Protein AF-A0A5C3NNI3-F1 (afdb_monomer)

Secondary structure (DSSP, 8-state):
-PPPP---SSHHHHHHHHHHHHHHHHHHHHHHHHHHHHHHHHHHHT-TT--S--GGGS-SSTTSS-HHHHHHHH--HHHHHHHHSS-HHHHHHHHHHHT--

Organism: NCBI:txid1314778

Structure (mmCIF, N/CA/C/O backbone):
data_AF-A0A5C3NNI3-F1
#
_entry.id   AF-A0A5C3NNI3-F1
#
loop_
_atom_site.group_PDB
_atom_site.id
_atom_site.type_symbol
_atom_site.label_atom_id
_atom_site.label_alt_id
_atom_site.label_comp_id
_atom_site.label_asym_id
_atom_site.label_entity_id
_atom_site.label_seq_id
_atom_site.pdbx_PDB_ins_code
_atom_site.Cartn_x
_atom_site.Cartn_y
_atom_site.Cartn_z
_atom_site.occupancy
_atom_site.B_iso_or_equiv
_atom_site.auth_seq_id
_atom_site.auth_comp_id
_atom_site.auth_asym_id
_atom_site.auth_atom_id
_atom_site.pdbx_PDB_model_num
ATOM 1 N N . MET A 1 1 ? -55.005 23.589 73.021 1.00 46.44 1 MET A N 1
ATOM 2 C CA . MET A 1 1 ? -53.989 24.035 72.049 1.00 46.44 1 MET A CA 1
ATOM 3 C C . MET A 1 1 ? -53.177 22.803 71.662 1.00 46.44 1 MET A C 1
ATOM 5 O O . MET A 1 1 ? -52.419 22.345 72.507 1.00 46.44 1 MET A O 1
ATOM 9 N N . PRO A 1 2 ? -53.419 22.168 70.503 1.00 49.75 2 PRO A N 1
ATOM 10 C CA . PRO A 1 2 ? -52.525 21.134 69.985 1.00 49.75 2 PRO A CA 1
ATOM 11 C C . PRO A 1 2 ? -51.374 21.794 69.194 1.00 49.75 2 PRO A C 1
ATOM 13 O O . PRO A 1 2 ? -51.580 22.889 68.662 1.00 49.75 2 PRO A O 1
ATOM 16 N N . PRO A 1 3 ? -50.169 21.196 69.135 1.00 55.31 3 PRO A N 1
ATOM 17 C CA . PRO A 1 3 ? -49.086 21.719 68.313 1.00 55.31 3 PRO A CA 1
ATOM 18 C C . PRO A 1 3 ? -49.338 21.412 66.833 1.00 55.31 3 PRO A C 1
ATOM 20 O O . PRO A 1 3 ? -49.929 20.390 66.485 1.00 55.31 3 PRO A O 1
ATOM 23 N N . ALA A 1 4 ? -48.906 22.352 65.995 1.00 55.38 4 ALA A N 1
ATOM 24 C CA . ALA A 1 4 ? -48.998 22.315 64.546 1.00 55.38 4 ALA A CA 1
ATOM 25 C C . ALA A 1 4 ? -48.370 21.039 63.968 1.00 55.38 4 ALA A C 1
ATOM 27 O O . ALA A 1 4 ? -47.289 20.620 64.386 1.00 55.38 4 ALA A O 1
ATOM 28 N N . SER A 1 5 ? -49.068 20.450 63.000 1.00 52.81 5 SER A N 1
ATOM 29 C CA . SER A 1 5 ? -48.532 19.458 62.077 1.00 52.81 5 SER A CA 1
ATOM 30 C C . SER A 1 5 ? -47.298 20.033 61.380 1.00 52.81 5 SER A C 1
ATOM 32 O O . SER A 1 5 ? -47.354 21.110 60.789 1.00 52.81 5 SER A O 1
ATOM 34 N N . LEU A 1 6 ? -46.175 19.327 61.506 1.00 51.75 6 LEU A N 1
ATOM 35 C CA . LEU A 1 6 ? -44.982 19.544 60.699 1.00 51.75 6 LEU A CA 1
ATOM 36 C C . LEU A 1 6 ? -45.271 19.009 59.299 1.00 51.75 6 LEU A C 1
ATOM 38 O O . LEU A 1 6 ? -45.069 17.831 59.024 1.00 51.75 6 LEU A O 1
ATOM 42 N N . ASP A 1 7 ? -45.752 19.891 58.435 1.00 56.88 7 ASP A N 1
ATOM 43 C CA . ASP A 1 7 ? -45.627 19.725 56.994 1.00 56.88 7 ASP A CA 1
ATOM 44 C C . ASP A 1 7 ? -44.173 20.089 56.651 1.00 56.88 7 ASP A C 1
ATOM 46 O O . ASP A 1 7 ? -43.853 21.248 56.390 1.00 56.88 7 ASP A O 1
ATOM 50 N N . TYR A 1 8 ? -43.256 19.130 56.784 1.00 58.88 8 TYR A N 1
ATOM 51 C CA . TYR A 1 8 ? -41.857 19.301 56.392 1.00 58.88 8 TYR A CA 1
ATOM 52 C C . TYR A 1 8 ? -41.454 18.148 55.466 1.00 58.88 8 TYR A C 1
ATOM 54 O O . TYR A 1 8 ? -41.518 16.986 55.857 1.00 58.88 8 TYR A O 1
ATOM 62 N N . ASP A 1 9 ? -41.022 18.531 54.262 1.00 57.31 9 ASP A N 1
ATOM 63 C CA . ASP A 1 9 ? -39.880 17.916 53.571 1.00 57.31 9 ASP A CA 1
ATOM 64 C C . ASP A 1 9 ? -40.072 16.571 52.859 1.00 57.31 9 ASP A C 1
ATOM 66 O O . ASP A 1 9 ? -39.184 15.737 52.874 1.00 57.31 9 ASP A O 1
ATOM 70 N N . SER A 1 10 ? -41.210 16.346 52.196 1.00 53.62 10 SER A N 1
ATOM 71 C CA . SER A 1 10 ? -41.338 15.194 51.277 1.00 53.62 10 SER A CA 1
ATOM 72 C C . SER A 1 10 ? -41.171 15.567 49.798 1.00 53.62 10 SER A C 1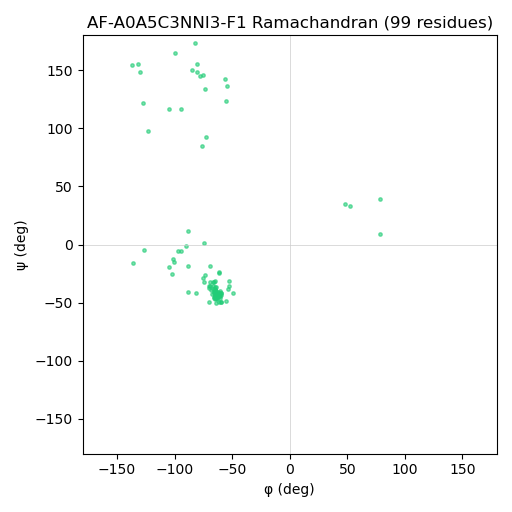
ATOM 74 O O . SER A 1 10 ? -41.007 14.682 48.973 1.00 53.62 10 SER A O 1
ATOM 76 N N . THR A 1 11 ? -41.234 16.857 49.441 1.00 54.06 11 THR A N 1
ATOM 77 C CA . THR A 1 11 ? -41.166 17.311 48.034 1.00 54.06 11 THR A CA 1
ATOM 78 C C . THR A 1 11 ? -39.735 17.554 47.546 1.00 54.06 11 THR A C 1
ATOM 80 O O . THR A 1 11 ? -39.515 17.628 46.347 1.00 54.06 11 THR A O 1
ATOM 83 N N . SER A 1 12 ? -38.781 17.720 48.466 1.00 57.44 12 SER A N 1
ATOM 84 C CA . SER A 1 12 ? -37.371 18.022 48.188 1.00 57.44 12 SER A CA 1
ATOM 85 C C . SER A 1 12 ? -36.577 16.764 47.827 1.00 57.44 12 SER A C 1
ATOM 87 O O . SER A 1 12 ? -35.813 16.784 46.870 1.00 57.44 12 SER A O 1
ATOM 89 N N . GLU A 1 13 ? -36.805 15.657 48.541 1.00 57.84 13 GLU A N 1
ATOM 90 C CA . GLU A 1 13 ? -36.117 14.377 48.314 1.00 57.84 13 GLU A CA 1
ATOM 91 C C . GLU A 1 13 ? -36.454 13.769 46.936 1.00 57.84 13 GLU A C 1
ATOM 93 O O . GLU A 1 13 ? -35.566 13.276 46.245 1.00 57.84 13 GLU A O 1
ATOM 98 N N . GLU A 1 14 ? -37.714 13.862 46.488 1.00 59.22 14 GLU A N 1
ATOM 99 C CA . GLU A 1 14 ? -38.137 13.366 45.165 1.00 59.22 14 GLU A CA 1
ATOM 100 C C . GLU A 1 14 ? -37.557 14.207 44.007 1.00 59.22 14 GLU A C 1
ATOM 102 O O . GLU A 1 14 ? -37.190 13.662 42.964 1.00 59.22 14 GLU A O 1
ATOM 107 N N . GLU A 1 15 ? -37.430 15.528 44.185 1.00 61.31 15 GLU A N 1
ATOM 108 C CA . GLU A 1 15 ? -36.818 16.426 43.192 1.00 61.31 15 GLU A CA 1
ATOM 109 C C . GLU A 1 15 ? -35.300 16.204 43.070 1.00 61.31 15 GLU A C 1
ATOM 111 O O . GLU A 1 15 ? -34.756 16.243 41.961 1.00 61.31 15 GLU A O 1
ATOM 116 N N . GLU A 1 16 ? -34.622 15.928 44.188 1.00 61.69 16 GLU A N 1
ATOM 117 C CA . GLU A 1 16 ? -33.200 15.583 44.206 1.00 61.69 16 GLU A CA 1
ATOM 118 C C . GLU A 1 16 ? -32.936 14.262 43.467 1.00 61.69 16 GLU A C 1
ATOM 120 O O . GLU A 1 16 ? -32.044 14.208 42.617 1.00 61.69 16 GLU A O 1
ATOM 125 N N . ASP A 1 17 ? -33.732 13.218 43.714 1.00 74.75 17 ASP A N 1
ATOM 126 C CA . ASP A 1 17 ? -33.596 11.915 43.047 1.00 74.75 17 ASP A CA 1
ATOM 127 C C . ASP A 1 17 ? -33.768 12.011 41.519 1.00 74.75 17 ASP A C 1
ATOM 129 O O . ASP A 1 17 ? -32.997 11.406 40.765 1.00 7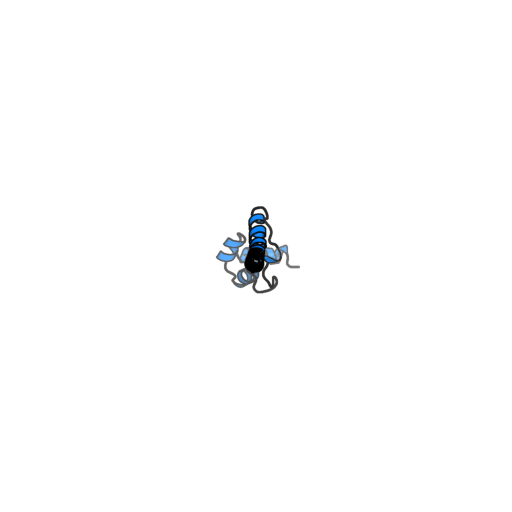4.75 17 ASP A O 1
ATOM 133 N N . GLU A 1 18 ? -34.716 12.823 41.038 1.00 76.44 18 GLU A N 1
ATOM 134 C CA . GLU A 1 18 ? -34.876 13.091 39.604 1.00 76.44 18 GLU A CA 1
ATOM 135 C C . GLU A 1 18 ? -33.669 13.828 39.001 1.00 76.44 18 GLU A C 1
ATOM 137 O O . GLU A 1 18 ? -33.269 13.560 37.860 1.00 76.44 18 GLU A O 1
ATOM 142 N N . GLU A 1 19 ? -33.083 14.778 39.734 1.00 80.50 19 GLU A N 1
ATOM 143 C CA . GLU A 1 19 ? -31.877 15.482 39.300 1.00 80.50 19 GLU A CA 1
ATOM 144 C C . GLU A 1 19 ? -30.683 14.521 39.229 1.00 80.50 19 GLU A C 1
ATOM 146 O O . GLU A 1 19 ? -29.977 14.489 38.213 1.00 80.50 19 GLU A O 1
ATOM 151 N N . TYR A 1 20 ? -30.503 13.673 40.247 1.00 82.38 20 TYR A N 1
ATOM 152 C CA . TYR A 1 20 ? -29.479 12.630 40.256 1.00 82.38 20 TYR A CA 1
ATOM 153 C C . TYR A 1 20 ? -29.657 11.651 39.096 1.00 82.38 20 TYR A C 1
ATOM 155 O O . TYR A 1 20 ? -28.672 11.308 38.436 1.00 82.38 20 TYR A O 1
ATOM 163 N N . GLU A 1 21 ? -30.890 11.239 38.793 1.00 85.19 21 GLU A N 1
ATOM 164 C CA . GLU A 1 21 ? -31.180 10.350 37.669 1.00 85.19 21 GLU A CA 1
ATOM 165 C C . GLU A 1 21 ? -30.824 11.011 36.331 1.00 85.19 21 GLU A C 1
ATOM 167 O O . GLU A 1 21 ? -30.141 10.404 35.502 1.00 85.19 21 GLU A O 1
ATOM 172 N N . ARG A 1 22 ? -31.188 12.285 36.129 1.00 85.81 22 ARG A N 1
ATOM 173 C CA . ARG A 1 22 ? -30.848 13.042 34.909 1.00 85.81 22 ARG A CA 1
ATOM 174 C C . ARG A 1 22 ? -29.341 13.223 34.742 1.00 85.81 22 ARG A C 1
ATOM 176 O O . ARG A 1 22 ? -28.823 13.045 33.636 1.00 85.81 22 ARG A O 1
ATOM 183 N N . VAL A 1 23 ? -28.631 13.550 35.821 1.00 88.56 23 VAL A N 1
ATOM 184 C CA . VAL A 1 23 ? -27.168 13.697 35.820 1.00 88.56 23 VAL A CA 1
ATOM 185 C C . VAL A 1 23 ? -26.490 12.352 35.555 1.00 88.56 23 VAL A C 1
ATOM 187 O O . VAL A 1 23 ? -25.553 12.286 34.756 1.00 88.56 23 VAL A O 1
ATOM 190 N N . ALA A 1 24 ? -26.986 11.264 36.148 1.00 90.19 24 ALA A N 1
ATOM 191 C CA . ALA A 1 24 ? -26.487 9.915 35.902 1.00 90.19 24 ALA A CA 1
ATOM 192 C C . ALA A 1 24 ? -26.704 9.486 34.443 1.00 90.19 24 ALA A C 1
ATOM 194 O O . ALA A 1 24 ? -25.789 8.945 33.816 1.00 90.19 24 ALA A O 1
ATOM 195 N N . LEU A 1 25 ? -27.875 9.783 33.869 1.00 91.50 25 LEU A N 1
ATOM 196 C CA . LEU A 1 25 ? -28.195 9.478 32.475 1.00 91.50 25 LEU A CA 1
ATOM 197 C C . LEU A 1 25 ? -27.297 10.260 31.506 1.00 91.50 25 LEU A C 1
ATOM 199 O O . LEU A 1 25 ? -26.755 9.691 30.556 1.00 91.50 25 LEU A O 1
ATOM 203 N N . ALA A 1 26 ? -27.091 11.553 31.775 1.00 91.19 26 ALA A N 1
ATOM 204 C CA . ALA A 1 26 ? -26.179 12.398 31.011 1.00 91.19 26 ALA A CA 1
ATOM 205 C C . ALA A 1 26 ? -24.727 11.899 31.112 1.00 91.19 26 ALA A C 1
ATOM 207 O O . ALA A 1 26 ? -24.022 11.837 30.102 1.00 91.19 26 ALA A O 1
ATOM 208 N N . GLY A 1 27 ? -24.298 11.474 32.304 1.00 91.69 27 GLY A N 1
ATOM 209 C CA . GLY A 1 27 ? -22.988 10.868 32.532 1.00 91.69 27 GLY A CA 1
ATOM 210 C C . GLY A 1 27 ? -22.789 9.568 31.749 1.00 91.69 27 GLY A C 1
ATOM 211 O O . GLY A 1 27 ? -21.741 9.375 31.134 1.00 91.69 27 GLY A O 1
ATOM 212 N N . LEU A 1 28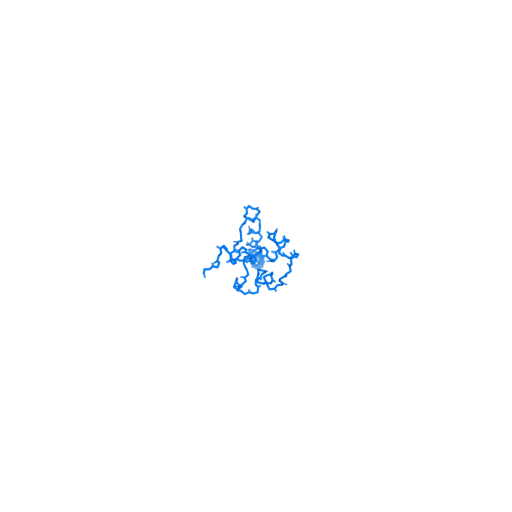 ? -23.806 8.703 31.699 1.00 91.50 28 LEU A N 1
ATOM 213 C CA . LEU A 1 28 ? -23.786 7.463 30.916 1.00 91.50 28 LEU A CA 1
ATOM 214 C C . LEU A 1 28 ? -23.711 7.729 29.411 1.00 91.50 28 LEU A C 1
ATOM 216 O O . LEU A 1 28 ? -22.903 7.104 28.724 1.00 91.50 28 LEU A O 1
ATOM 220 N N . ALA A 1 29 ? -24.507 8.671 28.901 1.00 88.44 29 ALA A N 1
ATOM 221 C CA . ALA A 1 29 ? -24.467 9.066 27.496 1.00 88.44 29 ALA A CA 1
ATOM 222 C C . ALA A 1 29 ? -23.087 9.627 27.114 1.00 88.44 29 ALA A C 1
ATOM 224 O O . ALA A 1 29 ? -22.517 9.237 26.096 1.00 88.44 29 ALA A O 1
ATOM 225 N N . PHE A 1 30 ? -22.512 10.480 27.967 1.00 86.62 30 PHE A N 1
ATOM 226 C CA . PHE A 1 30 ? -21.175 11.032 27.761 1.00 86.62 30 PHE A CA 1
ATOM 227 C C . PHE A 1 30 ? -20.088 9.948 27.796 1.00 86.62 30 PHE A C 1
ATOM 229 O O . PHE A 1 30 ? -19.204 9.931 26.940 1.00 86.62 30 PHE A O 1
ATOM 236 N N . ALA A 1 31 ? -20.171 9.003 28.736 1.00 87.19 31 ALA A N 1
ATOM 237 C CA . ALA A 1 31 ? -19.249 7.873 28.819 1.00 87.19 31 ALA A CA 1
ATOM 238 C C . ALA A 1 31 ? -19.358 6.942 27.602 1.00 87.19 31 ALA A C 1
ATOM 240 O O . ALA A 1 31 ? -18.337 6.466 27.110 1.00 87.19 31 ALA A O 1
ATOM 241 N N . PHE A 1 32 ? -20.569 6.706 27.092 1.00 80.50 32 PHE A N 1
ATOM 242 C CA . PHE A 1 32 ? -20.800 5.883 25.905 1.00 80.50 32 PHE A CA 1
ATOM 243 C C . PHE A 1 32 ? -20.201 6.524 24.645 1.00 80.50 32 PHE A C 1
ATOM 245 O O . PHE A 1 32 ? -19.464 5.863 23.916 1.00 80.50 32 PHE A O 1
ATOM 252 N N . ILE A 1 33 ? -20.435 7.827 24.446 1.00 77.50 33 ILE A N 1
ATOM 253 C CA . ILE A 1 33 ? -19.842 8.606 23.346 1.00 77.50 33 ILE A CA 1
ATOM 254 C C . ILE A 1 33 ? -18.308 8.622 23.465 1.00 77.50 33 ILE A C 1
ATOM 256 O O . ILE A 1 33 ? -17.600 8.374 22.492 1.00 77.50 33 ILE A O 1
ATOM 260 N N . GLY A 1 34 ? -17.774 8.840 24.672 1.00 73.44 34 GLY A N 1
ATOM 261 C CA . GLY A 1 34 ? -16.329 8.836 24.912 1.00 73.44 34 GLY A CA 1
ATOM 262 C C . GLY A 1 34 ? -15.669 7.464 24.724 1.00 73.44 34 GLY A C 1
ATOM 263 O O . GLY A 1 34 ? -14.519 7.387 24.289 1.00 73.44 34 GLY A O 1
ATOM 264 N N . ALA A 1 35 ? -16.376 6.371 25.024 1.00 73.44 35 ALA A N 1
ATOM 265 C CA . ALA A 1 35 ? -15.859 5.012 24.875 1.00 73.44 35 ALA A CA 1
ATOM 266 C C . ALA A 1 35 ? -15.689 4.601 23.403 1.00 73.44 35 ALA A C 1
ATOM 268 O O . ALA A 1 35 ? -14.720 3.913 23.075 1.00 73.44 35 ALA A O 1
ATOM 269 N N . GLU A 1 36 ? -16.582 5.042 22.513 1.00 62.53 36 GLU A N 1
ATOM 270 C CA . GLU A 1 36 ? -16.469 4.783 21.073 1.00 62.53 36 GLU A CA 1
ATOM 271 C C . GLU A 1 36 ? -15.200 5.433 20.486 1.00 62.53 36 GLU A C 1
ATOM 273 O O . GLU A 1 36 ? -14.394 4.768 19.827 1.00 62.53 36 GLU A O 1
ATOM 278 N N . GLU A 1 37 ? -14.954 6.698 20.834 1.00 61.50 37 GLU A N 1
ATOM 279 C CA . GLU A 1 37 ? -13.787 7.478 20.397 1.00 61.50 37 GLU A CA 1
ATOM 280 C C . GLU A 1 37 ? -12.463 6.926 20.973 1.00 61.50 37 GLU A C 1
ATOM 282 O O . GLU A 1 37 ? -11.410 6.901 20.317 1.00 61.50 37 GLU A O 1
ATOM 287 N N . ALA A 1 38 ? -12.505 6.422 22.213 1.00 64.31 38 ALA A N 1
ATOM 288 C CA . ALA A 1 38 ? -11.335 5.899 22.908 1.00 64.31 38 ALA A CA 1
ATOM 289 C C . ALA A 1 38 ? -10.770 4.639 22.235 1.00 64.31 38 ALA A C 1
ATOM 291 O O . ALA A 1 38 ? -9.555 4.431 22.243 1.00 64.31 38 ALA A O 1
ATOM 292 N N . HIS A 1 39 ? -11.603 3.797 21.616 1.00 61.56 39 HIS A N 1
ATOM 293 C CA . HIS A 1 39 ? -11.127 2.577 20.958 1.00 61.56 39 HIS A CA 1
ATOM 294 C C . HIS A 1 39 ? -10.225 2.859 19.752 1.00 61.56 39 HIS A C 1
ATOM 296 O O . HIS A 1 39 ? -9.197 2.189 19.587 1.00 61.56 39 HIS A O 1
ATOM 302 N N . ILE A 1 40 ? -10.577 3.858 18.941 1.00 65.06 40 ILE A N 1
ATOM 303 C CA . ILE A 1 40 ? -9.796 4.283 17.773 1.00 65.06 40 ILE A CA 1
ATOM 304 C C . ILE A 1 40 ? -8.504 4.952 18.252 1.00 65.06 40 ILE A C 1
ATOM 306 O O . ILE A 1 40 ? -7.408 4.508 17.899 1.00 65.06 40 ILE A O 1
ATOM 310 N N . THR A 1 41 ? -8.624 5.901 19.180 1.00 66.94 41 THR A N 1
ATOM 311 C CA . THR A 1 41 ? -7.490 6.652 19.736 1.00 66.94 41 THR A CA 1
ATOM 312 C C . THR A 1 41 ? -6.484 5.744 20.457 1.00 66.94 41 THR A C 1
ATOM 314 O O . THR A 1 41 ? -5.274 5.857 20.272 1.00 66.94 41 THR A O 1
ATOM 317 N N . HIS A 1 42 ? -6.938 4.759 21.241 1.00 63.97 42 HIS A N 1
ATOM 318 C CA . HIS A 1 42 ? -6.043 3.786 21.879 1.00 63.97 42 HIS A CA 1
ATOM 319 C C . HIS A 1 42 ? -5.386 2.833 20.876 1.00 63.97 42 HIS A C 1
ATOM 321 O O . HIS A 1 42 ? -4.255 2.385 21.107 1.00 63.97 42 HIS A O 1
ATOM 327 N N . ALA A 1 43 ? -6.069 2.487 19.781 1.00 63.62 43 ALA A N 1
ATOM 328 C CA . ALA A 1 43 ? -5.457 1.718 18.708 1.00 63.62 43 ALA A CA 1
ATOM 329 C C . ALA A 1 43 ? -4.338 2.526 18.043 1.00 63.62 43 ALA A C 1
ATOM 331 O O . ALA A 1 43 ? -3.260 1.962 17.852 1.00 63.62 43 ALA A O 1
ATOM 332 N N . GLU A 1 44 ? -4.565 3.816 17.785 1.00 66.62 44 GLU A N 1
ATOM 333 C CA . GLU A 1 44 ? -3.607 4.779 17.226 1.00 66.62 44 GLU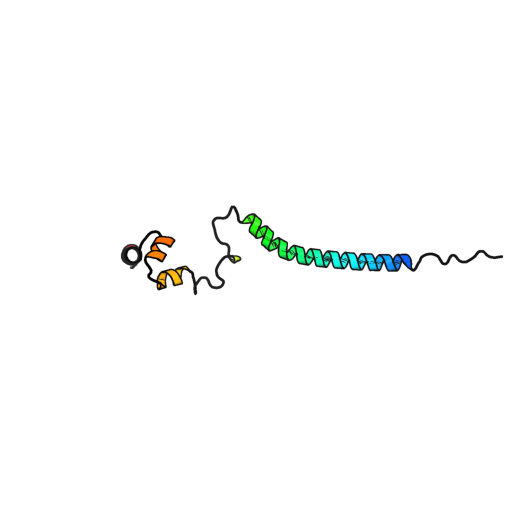 A CA 1
ATOM 334 C C . GLU A 1 44 ? -2.410 5.032 18.146 1.00 66.62 44 GLU A C 1
ATOM 336 O O . GLU A 1 44 ? -1.266 4.879 17.724 1.00 66.62 44 GLU A O 1
ATOM 341 N N . CYS A 1 45 ? -2.626 5.245 19.443 1.00 67.50 45 CYS A N 1
ATOM 342 C CA . CYS A 1 45 ? -1.541 5.379 20.421 1.00 67.50 45 CYS A CA 1
ATOM 343 C C . CYS A 1 45 ? -0.665 4.112 20.534 1.00 67.50 45 CYS A C 1
ATOM 345 O O . CYS A 1 45 ? 0.497 4.188 20.928 1.00 67.50 45 CYS A O 1
ATOM 347 N N . ARG A 1 46 ? -1.188 2.929 20.169 1.00 61.22 46 ARG A N 1
ATOM 348 C CA . ARG A 1 46 ? -0.437 1.657 20.100 1.00 61.22 46 ARG A CA 1
ATOM 349 C C . ARG A 1 46 ? 0.204 1.392 18.725 1.00 61.22 46 ARG A C 1
ATOM 351 O O . ARG A 1 46 ? 0.843 0.346 18.560 1.00 61.22 46 ARG A O 1
ATOM 358 N N . GLN A 1 47 ? 0.025 2.274 17.738 1.00 61.59 47 GLN A N 1
ATOM 359 C CA . GLN A 1 47 ? 0.625 2.169 16.400 1.00 61.59 47 GLN A CA 1
ATOM 360 C C . GLN A 1 47 ? 2.134 2.479 16.299 1.00 61.59 47 GLN A C 1
ATOM 362 O O . GLN A 1 47 ? 2.742 1.873 15.416 1.00 61.59 47 GLN A O 1
ATOM 367 N N . PRO A 1 48 ? 2.800 3.295 17.153 1.00 63.38 48 PRO A N 1
ATOM 368 C CA . PRO A 1 48 ? 4.168 3.749 16.862 1.00 63.38 48 PRO A CA 1
ATOM 369 C C . PRO A 1 48 ? 5.210 2.625 16.757 1.00 63.38 48 PRO A C 1
ATOM 371 O O . PRO A 1 48 ? 6.239 2.788 16.108 1.00 63.38 48 PRO A O 1
ATOM 374 N N . SER A 1 49 ? 4.966 1.470 17.386 1.00 68.81 49 SER A N 1
ATOM 375 C CA . SER A 1 49 ? 5.910 0.346 17.403 1.00 68.81 49 SER A CA 1
ATOM 376 C C . SER A 1 49 ? 5.674 -0.702 16.310 1.00 68.81 49 SER A C 1
ATOM 378 O O . SER A 1 49 ? 6.469 -1.635 16.179 1.00 68.81 49 SER A O 1
ATOM 380 N N . ARG A 1 50 ? 4.595 -0.599 15.521 1.00 68.88 50 ARG A N 1
ATOM 381 C CA . ARG A 1 50 ? 4.212 -1.649 14.565 1.00 68.88 50 ARG A CA 1
ATOM 382 C C . ARG A 1 50 ? 4.548 -1.239 13.137 1.00 68.88 50 ARG A C 1
ATOM 384 O O . ARG A 1 50 ? 3.965 -0.314 12.595 1.00 68.88 50 ARG A O 1
ATOM 391 N N . ARG A 1 51 ? 5.449 -1.995 12.504 1.00 78.38 51 ARG A N 1
ATOM 392 C CA . ARG A 1 51 ? 5.867 -1.811 11.098 1.00 78.38 51 ARG A CA 1
ATOM 393 C C . ARG A 1 51 ? 5.004 -2.578 10.085 1.00 78.38 51 ARG A C 1
ATOM 395 O O . ARG A 1 51 ? 5.404 -2.729 8.938 1.00 78.38 51 ARG A O 1
ATOM 402 N N . TYR A 1 52 ? 3.864 -3.118 10.508 1.00 81.25 52 TYR A N 1
ATOM 403 C CA . TYR A 1 52 ? 2.978 -3.926 9.669 1.00 81.25 52 TYR A CA 1
ATOM 404 C C . TYR A 1 52 ? 1.531 -3.439 9.773 1.00 81.25 52 TYR A C 1
ATOM 406 O O . TYR A 1 52 ? 1.095 -2.977 10.830 1.00 81.25 52 TYR A O 1
ATOM 414 N N . LEU A 1 53 ? 0.786 -3.584 8.676 1.00 80.94 53 LEU A N 1
ATOM 415 C CA . LEU A 1 53 ? -0.627 -3.222 8.591 1.00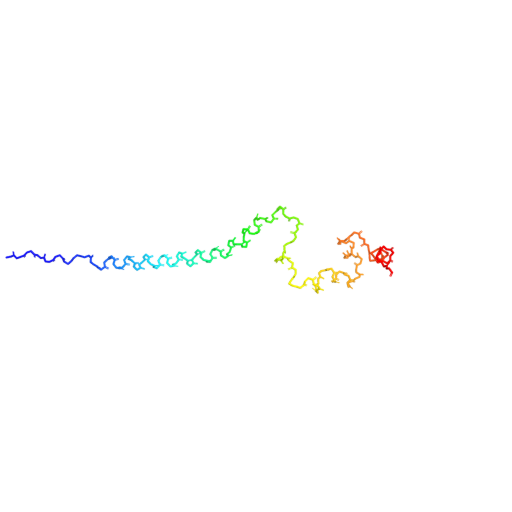 80.94 53 LEU A CA 1
ATOM 416 C C . LEU A 1 53 ? -1.515 -4.285 9.253 1.00 80.94 53 LEU A C 1
ATOM 418 O O . LEU A 1 53 ? -1.241 -5.485 9.185 1.00 80.94 53 LEU A O 1
ATOM 422 N N . ARG A 1 54 ? -2.611 -3.851 9.881 1.00 80.19 54 ARG A N 1
ATOM 423 C CA . ARG A 1 54 ? -3.695 -4.718 10.374 1.00 80.19 54 ARG A CA 1
ATOM 424 C C . ARG A 1 54 ? -4.869 -4.724 9.406 1.00 80.19 54 ARG A C 1
ATOM 426 O O . ARG A 1 54 ? -5.012 -3.822 8.595 1.00 80.19 54 ARG A O 1
ATOM 433 N N . ARG A 1 55 ? -5.777 -5.690 9.570 1.00 79.69 55 ARG A N 1
ATOM 434 C CA . ARG A 1 55 ? -6.970 -5.858 8.723 1.00 79.69 55 ARG A CA 1
ATOM 435 C C . ARG A 1 55 ? -7.789 -4.576 8.519 1.00 79.69 55 ARG A C 1
ATOM 437 O O . ARG A 1 55 ? -8.201 -4.327 7.400 1.00 79.69 55 ARG A O 1
ATOM 444 N N . ALA A 1 56 ? -7.984 -3.769 9.563 1.00 81.19 56 ALA A N 1
ATOM 445 C CA . ALA A 1 56 ? -8.718 -2.499 9.471 1.00 81.19 56 ALA A CA 1
ATOM 446 C C . ALA A 1 56 ? -7.978 -1.403 8.675 1.00 81.19 56 ALA A C 1
ATOM 448 O O . ALA A 1 56 ? -8.593 -0.439 8.249 1.00 81.19 56 ALA A O 1
ATOM 449 N N . GLN A 1 57 ? -6.664 -1.548 8.488 1.00 78.31 57 GLN A N 1
ATOM 450 C CA . GLN A 1 57 ? -5.811 -0.635 7.719 1.00 78.31 57 GLN A CA 1
ATOM 451 C C . GLN A 1 57 ? -5.579 -1.133 6.283 1.00 78.31 57 GLN A C 1
ATOM 453 O O . GLN A 1 57 ? -4.920 -0.458 5.497 1.00 78.31 57 GLN A O 1
ATOM 458 N N . LEU A 1 58 ? -6.061 -2.333 5.944 1.00 81.81 58 LEU A N 1
ATOM 459 C CA . LEU A 1 58 ? -6.032 -2.838 4.576 1.00 81.81 58 LEU A CA 1
ATOM 460 C C . LEU A 1 58 ? -7.198 -2.244 3.788 1.00 81.81 58 LEU A C 1
ATOM 462 O O . LEU A 1 58 ? -8.238 -1.902 4.348 1.00 81.81 58 LEU A O 1
ATOM 466 N N . LEU A 1 59 ? -7.036 -2.185 2.468 1.00 83.94 59 LEU A N 1
ATOM 467 C CA . LEU A 1 59 ? -8.126 -1.819 1.570 1.00 83.94 59 LEU A CA 1
ATOM 468 C C . LEU A 1 59 ? -9.327 -2.760 1.777 1.00 83.94 59 LEU A C 1
ATOM 470 O O . LEU A 1 59 ? -9.116 -3.969 1.936 1.00 83.94 59 LEU A O 1
ATOM 474 N N . PRO A 1 60 ? -10.575 -2.251 1.709 1.00 82.00 60 PRO A N 1
ATOM 475 C CA . PRO A 1 60 ? -11.782 -3.068 1.860 1.00 82.00 60 PRO A CA 1
ATOM 476 C C . PRO A 1 60 ? -11.809 -4.280 0.921 1.00 82.00 60 PRO A C 1
ATOM 478 O O . PRO A 1 60 ? -12.246 -5.365 1.307 1.00 82.00 60 PRO A O 1
ATOM 481 N N . ASN A 1 61 ? -11.284 -4.111 -0.297 1.00 83.38 61 ASN A N 1
ATOM 482 C CA . ASN A 1 61 ? -11.030 -5.190 -1.237 1.00 83.38 61 ASN A CA 1
ATOM 483 C C . ASN A 1 61 ? -9.546 -5.197 -1.638 1.00 83.38 61 ASN A C 1
ATOM 485 O O . ASN A 1 61 ? -9.154 -4.476 -2.547 1.00 83.38 61 ASN A O 1
ATOM 489 N N . PRO A 1 62 ? -8.701 -6.033 -1.018 1.00 78.56 62 PRO A N 1
ATOM 490 C CA . PRO A 1 62 ? -7.263 -6.026 -1.283 1.00 78.56 62 PRO A CA 1
ATOM 491 C C . PRO A 1 62 ? -6.880 -6.648 -2.637 1.00 78.56 62 PRO A C 1
ATOM 493 O O . PRO A 1 62 ? -5.696 -6.762 -2.934 1.00 78.56 62 PRO A O 1
ATOM 496 N N . ARG A 1 63 ? -7.849 -7.110 -3.441 1.00 82.06 63 ARG A N 1
ATOM 497 C CA . ARG A 1 63 ? -7.600 -7.743 -4.748 1.00 82.06 63 ARG A CA 1
ATOM 498 C C . ARG A 1 63 ? -7.856 -6.816 -5.937 1.00 82.06 63 ARG A C 1
ATOM 500 O O . ARG A 1 63 ? -7.535 -7.190 -7.063 1.00 82.06 63 ARG A O 1
ATOM 507 N N . ARG A 1 64 ? -8.494 -5.668 -5.719 1.00 84.69 64 ARG A N 1
ATOM 508 C CA . ARG A 1 64 ? -8.901 -4.724 -6.767 1.00 84.69 64 ARG A CA 1
ATOM 509 C C . ARG A 1 64 ? -8.595 -3.304 -6.322 1.00 84.69 64 ARG A C 1
ATOM 511 O O . ARG A 1 64 ? -8.535 -3.050 -5.123 1.00 84.69 64 ARG A O 1
ATOM 518 N N . ASP A 1 65 ? -8.400 -2.418 -7.291 1.00 84.12 65 ASP A N 1
ATOM 519 C CA . ASP A 1 65 ? -8.166 -0.988 -7.085 1.00 84.12 65 ASP A CA 1
ATOM 520 C C . ASP A 1 65 ? -7.017 -0.714 -6.100 1.00 84.12 65 ASP A C 1
ATOM 522 O O . ASP A 1 65 ? -7.025 0.234 -5.314 1.00 84.12 65 ASP A O 1
ATOM 526 N N . THR A 1 66 ? -6.016 -1.598 -6.109 1.00 89.12 66 THR A N 1
ATOM 527 C CA . THR A 1 66 ? -4.864 -1.473 -5.217 1.00 89.12 66 THR A CA 1
ATOM 528 C C . THR A 1 66 ? -3.867 -0.456 -5.775 1.00 89.12 66 THR A C 1
ATOM 530 O O . THR A 1 66 ? -3.681 -0.390 -6.992 1.00 89.12 66 THR A O 1
ATOM 533 N N . PRO A 1 67 ? -3.125 0.267 -4.915 1.00 88.38 67 PRO A N 1
ATOM 534 C CA . PRO A 1 67 ? -2.010 1.102 -5.353 1.00 88.38 67 PRO A CA 1
ATOM 535 C C . PRO A 1 67 ? -1.000 0.343 -6.220 1.00 88.38 67 PRO A C 1
ATOM 537 O O . PRO A 1 67 ? -0.419 0.920 -7.131 1.00 88.38 67 PRO A O 1
ATOM 540 N N . TRP A 1 68 ? -0.828 -0.961 -5.979 1.00 90.06 68 TRP A N 1
ATOM 541 C CA . TRP A 1 68 ? 0.033 -1.810 -6.799 1.00 90.06 68 TRP A CA 1
ATOM 542 C C . TRP A 1 68 ? -0.512 -2.035 -8.213 1.00 90.06 68 TRP A C 1
ATOM 544 O O . TRP A 1 68 ? 0.261 -2.018 -9.162 1.00 90.06 68 TRP A O 1
ATOM 554 N N . GLN A 1 69 ? -1.828 -2.211 -8.377 1.00 92.38 69 GLN A N 1
ATOM 555 C CA . GLN A 1 69 ? -2.458 -2.301 -9.701 1.00 92.38 69 GLN A CA 1
ATOM 556 C C . GLN A 1 69 ? -2.331 -0.984 -10.459 1.00 92.38 69 GLN A C 1
ATOM 558 O O . GLN A 1 69 ? -1.874 -0.997 -11.593 1.00 92.38 69 GLN A O 1
ATOM 563 N N . ALA A 1 70 ? -2.628 0.144 -9.808 1.00 91.50 70 ALA A N 1
ATOM 564 C CA . ALA A 1 70 ? -2.466 1.461 -10.420 1.00 91.50 70 ALA A CA 1
ATOM 565 C C . ALA A 1 70 ? -1.007 1.727 -10.836 1.00 91.50 70 ALA A C 1
ATOM 567 O O . ALA A 1 70 ? -0.755 2.232 -11.928 1.00 91.50 70 ALA A O 1
ATOM 568 N N . LEU A 1 71 ? -0.040 1.343 -9.993 1.00 93.56 71 LEU A N 1
ATOM 569 C CA . LEU A 1 71 ? 1.382 1.397 -10.329 1.00 93.56 71 LEU A CA 1
ATOM 570 C C . LEU A 1 71 ? 1.703 0.503 -11.532 1.00 93.56 71 LEU A C 1
ATOM 572 O O . LEU A 1 71 ? 2.338 0.958 -12.473 1.00 93.56 71 LEU A O 1
ATOM 576 N N . TYR A 1 72 ? 1.258 -0.754 -11.518 1.00 94.25 72 TYR A N 1
ATOM 577 C CA . TYR A 1 72 ? 1.545 -1.714 -12.584 1.00 94.25 72 TYR A CA 1
ATOM 578 C C . TYR A 1 72 ? 0.931 -1.316 -13.936 1.00 94.25 72 TYR A C 1
ATOM 580 O O . TYR A 1 72 ? 1.526 -1.538 -14.993 1.00 94.25 72 TYR A O 1
ATOM 588 N N . GLU A 1 73 ? -0.266 -0.734 -13.911 1.00 94.62 73 GLU A N 1
ATOM 589 C CA . GLU A 1 73 ? -0.990 -0.261 -15.092 1.00 94.62 73 GLU A CA 1
ATOM 590 C C . GLU A 1 73 ? -0.407 1.035 -15.656 1.00 94.62 73 GLU A C 1
ATOM 592 O O . GLU A 1 73 ? -0.431 1.219 -16.872 1.00 94.62 73 GLU A O 1
ATOM 597 N N . SER A 1 74 ? 0.146 1.915 -14.812 1.00 94.75 74 SER A N 1
ATOM 598 C CA . SER A 1 74 ? 0.673 3.208 -15.267 1.00 94.75 74 SER A CA 1
ATOM 599 C C . SER A 1 74 ? 1.866 3.070 -16.207 1.00 94.75 74 SER A C 1
ATOM 601 O O . SER A 1 74 ? 2.052 3.926 -17.070 1.00 94.75 74 SER A O 1
ATOM 603 N N . ARG A 1 75 ? 2.676 2.012 -16.032 1.00 95.19 75 ARG A N 1
ATOM 604 C CA . ARG A 1 75 ? 3.936 1.792 -16.766 1.00 95.19 75 ARG A CA 1
ATOM 605 C C . ARG A 1 75 ? 4.828 3.042 -16.790 1.00 95.19 75 ARG A C 1
ATOM 607 O O . ARG A 1 75 ? 5.528 3.295 -17.765 1.00 95.19 75 ARG A O 1
ATOM 614 N N . ASP A 1 76 ? 4.799 3.813 -15.705 1.00 97.06 76 ASP A N 1
ATOM 615 C CA . ASP A 1 76 ? 5.596 5.025 -15.541 1.00 97.06 76 ASP A CA 1
ATOM 616 C C . ASP A 1 76 ? 6.902 4.716 -14.800 1.00 97.06 76 ASP A C 1
ATOM 618 O O . ASP A 1 76 ? 6.897 4.363 -13.615 1.00 97.06 76 ASP A O 1
ATOM 622 N N . ASP A 1 77 ? 8.031 4.913 -15.481 1.00 97.44 77 ASP A N 1
ATOM 623 C CA . ASP A 1 77 ? 9.367 4.750 -14.906 1.00 97.44 77 ASP A CA 1
ATOM 624 C C . ASP A 1 77 ? 9.557 5.557 -13.625 1.00 97.44 77 ASP A C 1
ATOM 626 O O . ASP A 1 77 ? 10.162 5.066 -12.671 1.00 97.44 77 ASP A O 1
ATOM 630 N N . ARG A 1 78 ? 9.014 6.776 -13.547 1.00 97.06 78 ARG A N 1
ATOM 631 C CA . ARG A 1 78 ? 9.161 7.606 -12.350 1.00 97.06 78 ARG A CA 1
ATOM 632 C C . ARG A 1 78 ? 8.441 6.984 -11.158 1.00 97.06 78 ARG A C 1
ATOM 634 O O . ARG A 1 78 ? 8.982 6.988 -10.049 1.00 97.06 78 ARG A O 1
ATOM 641 N N . ALA A 1 79 ? 7.244 6.448 -11.374 1.00 95.12 79 ALA A N 1
ATOM 642 C CA . ALA A 1 79 ? 6.458 5.798 -10.332 1.00 95.12 79 ALA A CA 1
ATOM 643 C C . ALA A 1 79 ? 7.122 4.495 -9.853 1.00 95.12 79 ALA A C 1
ATOM 645 O O . ALA A 1 79 ? 7.210 4.255 -8.643 1.00 95.12 79 ALA A O 1
ATOM 646 N N . TYR A 1 80 ? 7.647 3.691 -10.782 1.00 97.25 80 TYR A N 1
ATOM 647 C CA . TYR A 1 80 ? 8.394 2.469 -10.479 1.00 97.25 80 TYR A CA 1
ATOM 648 C C . TYR A 1 80 ? 9.688 2.776 -9.712 1.00 97.25 80 TYR A C 1
ATOM 650 O O . TYR A 1 80 ? 9.893 2.251 -8.617 1.00 97.25 80 TYR A O 1
ATOM 658 N N . ILE A 1 81 ? 10.511 3.712 -10.192 1.00 97.06 81 ILE A N 1
ATOM 659 C CA . ILE A 1 81 ? 11.758 4.102 -9.516 1.00 97.06 81 ILE A CA 1
ATOM 660 C C . ILE A 1 81 ? 11.470 4.632 -8.109 1.00 97.06 81 ILE A C 1
ATOM 662 O O . ILE A 1 81 ? 12.147 4.252 -7.158 1.00 97.06 81 ILE A O 1
ATOM 666 N N . THR A 1 82 ? 10.442 5.466 -7.948 1.00 96.25 82 THR A N 1
ATOM 667 C CA . THR A 1 82 ? 10.094 6.036 -6.637 1.00 96.25 82 THR A CA 1
ATOM 668 C C . THR A 1 82 ? 9.641 4.963 -5.644 1.00 96.25 82 THR A C 1
ATOM 670 O O . THR A 1 82 ? 9.947 5.055 -4.458 1.00 96.25 82 THR A O 1
ATOM 673 N N . THR A 1 83 ? 8.916 3.946 -6.115 1.00 94.25 83 THR A N 1
ATOM 674 C CA . THR A 1 83 ? 8.290 2.940 -5.243 1.00 94.25 83 THR A CA 1
ATOM 675 C C . THR A 1 83 ? 9.207 1.753 -4.942 1.00 94.25 83 THR A C 1
ATOM 677 O O . THR A 1 83 ? 9.223 1.262 -3.816 1.00 94.25 83 THR A O 1
ATOM 680 N N . MET A 1 84 ? 9.954 1.270 -5.937 1.00 94.12 84 MET A N 1
ATOM 681 C CA . MET A 1 84 ? 10.764 0.044 -5.853 1.00 94.12 84 MET A CA 1
ATOM 682 C C . MET A 1 84 ? 12.237 0.235 -6.241 1.00 94.12 84 MET A C 1
ATOM 684 O O . MET A 1 84 ? 13.023 -0.699 -6.105 1.00 94.12 84 MET A O 1
ATOM 688 N N . GLY A 1 85 ? 12.638 1.424 -6.700 1.00 96.88 85 GLY A N 1
ATOM 689 C CA . GLY A 1 85 ? 14.037 1.735 -7.021 1.00 96.88 85 GLY A CA 1
ATOM 690 C C . GLY A 1 85 ? 14.534 1.196 -8.364 1.00 96.88 85 GLY A C 1
ATOM 691 O O . GLY A 1 85 ? 15.727 1.272 -8.640 1.00 96.88 85 GLY A O 1
ATOM 692 N N . ILE A 1 86 ? 13.645 0.661 -9.199 1.00 97.38 86 ILE A N 1
ATOM 693 C CA . ILE A 1 86 ? 13.960 0.129 -10.531 1.00 97.38 86 ILE A CA 1
ATOM 694 C C . ILE A 1 86 ? 12.968 0.677 -11.554 1.00 97.38 86 ILE A C 1
ATOM 696 O O . ILE A 1 86 ? 11.868 1.068 -11.176 1.00 97.38 86 ILE A O 1
ATOM 700 N N . ASN A 1 87 ? 13.355 0.734 -12.828 1.00 97.81 87 ASN A N 1
ATOM 701 C CA . ASN A 1 87 ? 12.476 1.174 -13.914 1.00 97.81 87 ASN A CA 1
ATOM 702 C C . ASN A 1 87 ? 11.563 0.034 -14.410 1.00 97.81 87 ASN A C 1
ATOM 704 O O . ASN A 1 87 ? 11.699 -1.118 -13.981 1.00 97.81 87 ASN A O 1
ATOM 708 N N . VAL A 1 88 ? 10.629 0.357 -15.308 1.00 97.62 88 VAL A N 1
ATOM 709 C CA . VAL A 1 88 ? 9.633 -0.596 -15.821 1.00 97.62 88 VAL A CA 1
ATOM 710 C C . VAL A 1 88 ? 10.308 -1.772 -16.528 1.00 97.62 88 VAL A C 1
ATOM 712 O O . VAL A 1 88 ? 9.984 -2.926 -16.243 1.00 97.62 88 VAL A O 1
ATOM 715 N N . ASP A 1 89 ? 11.293 -1.501 -17.385 1.00 97.94 89 ASP A N 1
ATOM 716 C CA . ASP A 1 89 ? 12.001 -2.539 -18.143 1.00 97.94 89 ASP A CA 1
ATOM 717 C C . ASP A 1 89 ? 12.732 -3.525 -17.228 1.00 97.94 89 ASP A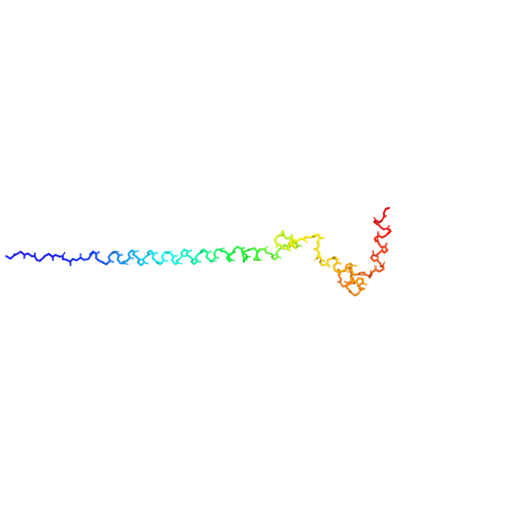 C 1
ATOM 719 O O . ASP A 1 89 ? 12.634 -4.738 -17.404 1.00 97.94 89 ASP A O 1
ATOM 723 N N . THR A 1 90 ? 13.422 -3.020 -16.202 1.00 97.62 90 THR A N 1
ATOM 724 C CA . THR A 1 90 ? 14.125 -3.863 -15.225 1.00 97.62 90 THR A CA 1
ATOM 725 C C . THR A 1 90 ? 13.139 -4.714 -14.433 1.00 97.62 90 THR A C 1
ATOM 727 O O . THR A 1 90 ? 13.400 -5.893 -14.188 1.00 97.62 90 THR A O 1
ATOM 730 N N . PHE A 1 91 ? 11.992 -4.147 -14.052 1.00 96.25 91 PHE A N 1
ATOM 731 C CA . PHE A 1 91 ? 10.946 -4.900 -13.369 1.00 96.25 91 PHE A CA 1
ATOM 732 C C . PHE A 1 91 ? 10.440 -6.066 -14.228 1.00 96.25 91 PHE A C 1
ATOM 734 O O . PHE A 1 91 ? 10.391 -7.197 -13.744 1.00 96.25 91 PHE A O 1
ATOM 741 N N . HIS A 1 92 ? 10.108 -5.819 -15.500 1.00 95.94 92 HIS A N 1
ATOM 742 C CA . HIS A 1 92 ? 9.644 -6.874 -16.405 1.00 95.94 92 HIS A CA 1
ATOM 743 C C . HIS A 1 92 ? 10.730 -7.898 -16.713 1.00 95.94 92 HIS A C 1
ATOM 745 O O . HIS A 1 92 ? 10.452 -9.091 -16.690 1.00 95.94 92 HIS A O 1
ATOM 751 N N . TYR A 1 93 ? 11.977 -7.463 -16.881 1.00 96.75 93 TYR A N 1
ATOM 752 C CA . TYR A 1 93 ? 13.1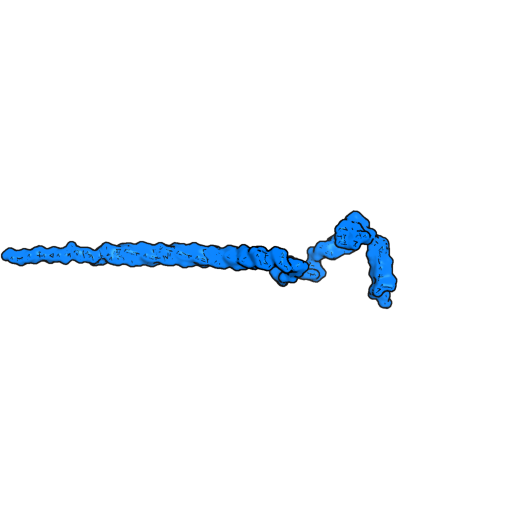07 -8.371 -17.027 1.00 96.75 93 TYR A CA 1
ATOM 753 C C . TYR A 1 93 ? 13.202 -9.356 -15.851 1.00 96.75 93 TYR A C 1
ATOM 755 O O . TYR A 1 93 ? 13.290 -10.565 -16.068 1.00 96.75 93 TYR A O 1
ATOM 763 N N . ILE A 1 94 ? 13.127 -8.859 -14.610 1.00 95.31 94 ILE A N 1
ATOM 764 C CA . ILE A 1 94 ? 13.135 -9.702 -13.405 1.00 95.31 94 ILE A CA 1
ATOM 765 C C . ILE A 1 94 ? 11.919 -10.630 -13.379 1.00 95.31 94 ILE A C 1
ATOM 767 O O . ILE A 1 94 ? 12.060 -11.807 -13.050 1.00 95.31 94 ILE A O 1
ATOM 771 N N . LEU A 1 95 ? 10.733 -10.116 -13.712 1.00 93.88 95 LEU A N 1
ATOM 772 C CA . LEU A 1 95 ? 9.501 -10.900 -13.733 1.00 93.88 95 LEU A CA 1
AT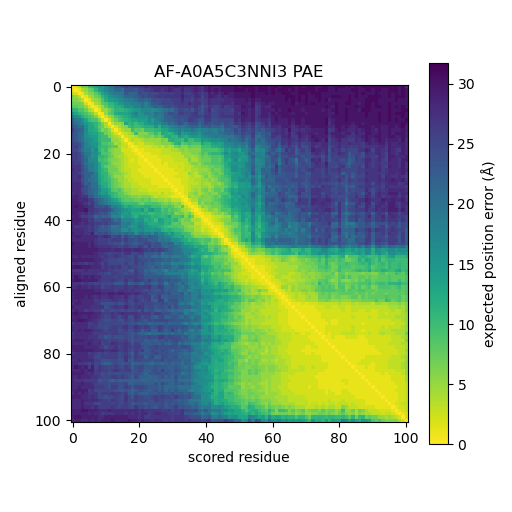OM 773 C C . LEU A 1 95 ? 9.613 -12.078 -14.715 1.00 93.88 95 LEU A C 1
ATOM 775 O O . LEU A 1 95 ? 9.370 -13.223 -14.336 1.00 93.88 95 LEU A O 1
ATOM 779 N N . ASP A 1 96 ? 10.055 -11.799 -15.939 1.00 95.75 96 ASP A N 1
ATOM 780 C CA . ASP A 1 96 ? 10.089 -12.752 -17.047 1.00 95.75 96 ASP A CA 1
ATOM 781 C C . ASP A 1 96 ? 11.225 -13.776 -16.919 1.00 95.75 96 ASP A C 1
ATOM 783 O O . ASP A 1 96 ? 11.096 -14.902 -17.385 1.00 95.75 96 ASP A O 1
ATOM 787 N N . HIS A 1 97 ? 12.334 -13.424 -16.265 1.00 94.19 97 HIS A N 1
ATOM 788 C CA . HIS A 1 97 ? 13.498 -14.315 -16.151 1.00 94.19 97 HIS A CA 1
ATOM 789 C C . HIS A 1 97 ? 13.648 -14.949 -14.763 1.00 94.19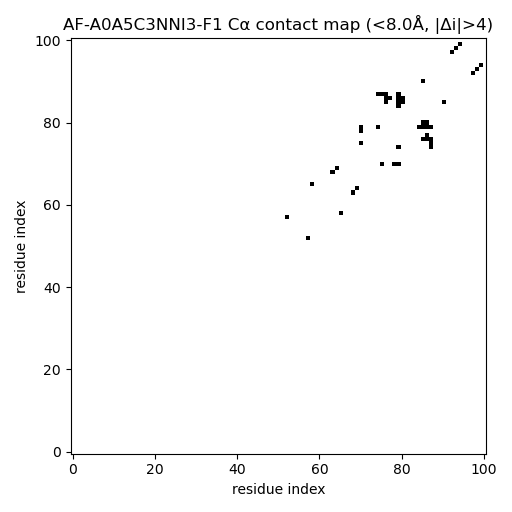 97 HIS A C 1
ATOM 791 O O . HIS A 1 97 ? 14.353 -15.945 -14.615 1.00 94.19 97 HIS A O 1
ATOM 797 N N . GLY A 1 98 ? 13.021 -14.372 -13.736 1.00 90.12 98 GLY A N 1
ATOM 798 C CA . GLY A 1 98 ? 13.082 -14.861 -12.358 1.00 90.12 98 GLY A CA 1
ATOM 799 C C . GLY A 1 98 ? 11.838 -15.624 -11.909 1.00 90.12 98 GLY A C 1
ATOM 800 O O . GLY A 1 98 ? 11.936 -16.452 -11.003 1.00 90.12 98 GLY A O 1
ATOM 801 N N . PHE A 1 99 ? 10.677 -15.353 -12.516 1.00 90.19 99 PHE A N 1
ATOM 802 C CA . PHE A 1 99 ? 9.386 -15.849 -12.025 1.00 90.19 99 PHE A CA 1
ATOM 803 C C . PHE A 1 99 ? 8.451 -16.394 -13.109 1.00 90.19 99 PHE A C 1
ATOM 805 O O . PHE A 1 99 ? 7.503 -17.104 -12.762 1.00 90.19 99 PHE A O 1
ATOM 812 N N . ALA A 1 100 ? 8.688 -16.104 -14.393 1.00 80.19 100 ALA A N 1
ATOM 813 C CA . ALA A 1 100 ? 7.962 -16.771 -15.466 1.00 80.19 100 ALA A CA 1
ATOM 814 C C . ALA A 1 100 ? 8.474 -18.211 -15.620 1.00 80.19 100 ALA A C 1
ATOM 816 O O . ALA A 1 100 ? 9.676 -18.475 -15.592 1.00 80.19 100 ALA A O 1
ATOM 817 N N . ARG A 1 101 ? 7.535 -19.151 -15.723 1.00 63.09 101 ARG A N 1
ATOM 818 C CA . ARG A 1 101 ? 7.779 -20.583 -15.886 1.00 63.09 101 ARG A CA 1
ATOM 819 C C . ARG A 1 101 ? 7.266 -21.038 -17.239 1.00 63.09 101 ARG A C 1
ATOM 821 O O . ARG A 1 101 ? 6.155 -20.589 -17.599 1.00 63.09 101 ARG A O 1
#

pLDDT: mean 79.61, std 14.96, range [46.44, 97.94]

Foldseek 3Di:
DDDDDPPDDPVPVVVVVVVVVVVVVVVVVVVVVVVVVVVVVVVVVVPPPDPDDDPVRADPDNVPPDPVVVLLVVQDQVSCCVPPNGHSVVVVVCCCVVPND

Mean predicted aligned error: 16.14 Å

Solvent-accessible surface area (backbone atoms only — not comparable to full-atom values): 6334 Å² total; per-residue (Å²): 136,81,83,81,82,82,88,71,80,72,71,59,62,59,53,49,52,53,49,52,49,52,52,50,51,53,50,49,53,52,49,53,58,50,51,60,56,44,55,57,53,54,52,55,74,63,40,90,84,57,96,68,85,51,80,91,73,46,62,98,52,80,88,53,96,35,73,65,53,57,53,66,69,61,68,43,44,67,62,34,32,74,75,73,70,41,41,52,68,58,51,49,50,48,44,59,72,73,69,58,129

Sequence (101 aa):
MPPASLDYDSTSEEEEDEEYERVALAGLAFAFIGAEEAHITHAECRQPSRRYLRRAQLLPNPRRDTPWQALYESRDDRAYITTMGINVDTFHYILDHGFAR

Radius of gyration: 33.07 Å; Cα contacts (8 Å, |Δi|>4): 24; chains: 1; bounding box: 68×45×90 Å